Protein AF-A0A923TRA9-F1 (afdb_monomer)

Secondary structure (DSSP, 8-state):
-EE-TTT--EE-GGGEEE-TTSTTSEEEEEHHHHHSS-GGGS--TTHHHHHHHHHHHS--HHHHHHHHHHTTTS-TTT---HHHHTTT--PPPEEEE-TTT--EEEEE-HHHHHHHHTTTT-HHHHHHHHHHHT-

pLDDT: mean 88.45, std 11.68, range [45.19, 97.75]

Nearest PDB structures (foldseek):
  3fc3-assembly1_B  TM=4.617E-01  e=8.772E-05  Helicobacter pylori J99
  2qnf-assembly1_B  TM=7.368E-01  e=7.127E-03  Tequatrovirus T4
  2qnc-assembly1_B  TM=7.155E-01  e=7.127E-03  Tequatrovirus T4

Mean predicted aligned error: 11.17 Å

Solvent-accessible surface area (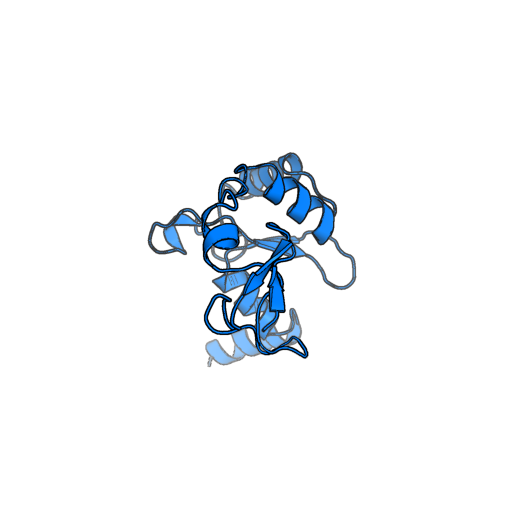backbone atoms only — not comparable to full-atom values): 8007 Å² total; per-residue (Å²): 113,47,64,17,78,77,83,68,48,74,38,54,66,84,49,28,48,79,33,81,95,37,100,80,39,38,52,61,42,31,50,69,62,52,69,68,46,71,73,74,79,60,65,64,87,55,62,60,57,36,50,52,37,32,74,75,66,71,38,51,57,64,58,54,47,53,53,35,54,78,43,72,57,24,17,76,82,79,68,41,35,41,38,76,74,46,84,69,39,94,53,81,65,42,83,39,56,40,92,88,76,66,49,75,78,48,40,22,40,70,67,58,52,48,52,43,53,75,42,71,71,34,68,68,56,50,50,50,52,53,54,60,77,72,110

Radius of gyration: 22.49 Å; Cα contacts (8 Å, |Δi|>4): 142; chains: 1; bounding box: 45×42×61 Å

Sequence (135 aa):
MKVCSKCNIEKELTEYHKRSNRPCGVRSQCKSCYKEYPVKLKRRDGYMRQYDLNKSYGISLSNYNEILEKQNGKCAICNKTPKEKNMGRKKNLCVDHCHTTGNIRGLLCDTCNRGIGLLDDNKELLNNALLYLSR

Structure (mmCIF, N/CA/C/O backbone):
data_AF-A0A923TRA9-F1
#
_entry.id   AF-A0A923TRA9-F1
#
loop_
_atom_site.group_PDB
_atom_site.id
_atom_site.type_symbol
_atom_site.label_atom_id
_atom_site.label_alt_id
_atom_site.label_comp_id
_atom_site.label_asym_id
_atom_site.label_entity_id
_atom_site.label_seq_id
_atom_site.pdbx_PDB_ins_code
_atom_site.Cartn_x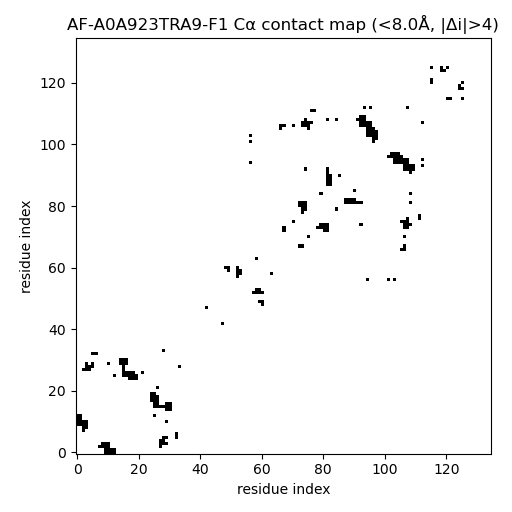
_atom_site.Cartn_y
_atom_site.Cartn_z
_atom_site.occupancy
_atom_site.B_iso_or_equiv
_atom_site.auth_seq_id
_atom_site.auth_comp_id
_atom_site.auth_asym_id
_atom_site.auth_atom_id
_atom_site.pdbx_PDB_model_num
ATOM 1 N N . MET A 1 1 ? 25.245 -27.246 -25.982 1.00 87.31 1 MET A N 1
ATOM 2 C CA . MET A 1 1 ? 25.246 -26.054 -26.856 1.00 87.31 1 MET A CA 1
ATOM 3 C C . MET A 1 1 ? 23.852 -25.458 -27.033 1.00 87.31 1 MET A C 1
ATOM 5 O O . MET A 1 1 ? 22.864 -26.174 -26.909 1.00 87.31 1 MET A O 1
ATOM 9 N N . LYS A 1 2 ? 23.761 -24.137 -27.234 1.00 91.19 2 LYS A N 1
ATOM 10 C CA . LYS A 1 2 ? 22.523 -23.379 -27.482 1.00 91.19 2 LYS A CA 1
ATOM 11 C C . LYS A 1 2 ? 22.823 -22.100 -28.263 1.00 91.19 2 LYS A C 1
ATOM 13 O O . LYS A 1 2 ? 23.776 -21.395 -27.931 1.00 91.19 2 LYS A O 1
ATOM 18 N N . VAL A 1 3 ? 21.960 -21.745 -29.215 1.00 95.12 3 VAL A N 1
ATOM 19 C CA . VAL A 1 3 ? 22.023 -20.465 -29.939 1.00 95.12 3 VAL A CA 1
ATOM 20 C C . VAL A 1 3 ? 21.429 -19.332 -29.100 1.00 95.12 3 VAL A C 1
ATOM 22 O O . VAL A 1 3 ? 20.309 -19.420 -28.587 1.00 95.12 3 VAL A O 1
ATOM 25 N N . CYS A 1 4 ? 22.192 -18.251 -28.949 1.00 93.75 4 CYS A N 1
ATOM 26 C CA . CYS A 1 4 ? 21.758 -17.060 -28.228 1.00 93.75 4 CYS A CA 1
ATOM 27 C C . CYS A 1 4 ? 20.737 -16.286 -29.063 1.00 93.75 4 CYS A C 1
ATOM 29 O O . CYS A 1 4 ? 21.062 -15.822 -30.147 1.00 93.75 4 CYS A O 1
ATOM 31 N N . SER A 1 5 ? 19.552 -16.010 -28.517 1.00 92.94 5 SER A N 1
ATOM 32 C CA . SER A 1 5 ? 18.480 -15.303 -29.237 1.00 92.94 5 SER A CA 1
ATOM 33 C C . SER A 1 5 ? 18.737 -13.807 -29.505 1.00 92.94 5 SER A C 1
ATOM 35 O O . SER A 1 5 ? 17.810 -13.107 -29.896 1.00 92.94 5 SER A O 1
ATOM 37 N N . LYS A 1 6 ? 19.923 -13.273 -29.172 1.00 89.94 6 LYS A N 1
ATOM 38 C CA . LYS A 1 6 ? 20.294 -11.857 -29.389 1.00 89.94 6 LYS A CA 1
ATOM 39 C C . LYS A 1 6 ? 21.445 -11.729 -30.381 1.00 89.94 6 LYS A C 1
ATOM 41 O O . LYS A 1 6 ? 21.321 -11.001 -31.352 1.00 89.94 6 LYS A O 1
ATOM 46 N N . CYS A 1 7 ? 22.564 -12.407 -30.122 1.00 93.00 7 CYS A N 1
ATOM 47 C CA . CYS A 1 7 ? 23.721 -12.375 -31.021 1.00 93.00 7 CYS A CA 1
ATOM 48 C C . CYS A 1 7 ? 23.715 -13.494 -32.066 1.00 93.00 7 CYS A C 1
ATOM 50 O O . CYS A 1 7 ? 24.595 -13.503 -32.912 1.00 93.00 7 CYS A O 1
ATOM 52 N N . ASN A 1 8 ? 22.771 -14.439 -31.994 1.00 93.00 8 ASN A N 1
ATOM 53 C CA . ASN A 1 8 ? 22.645 -15.584 -32.902 1.00 93.00 8 ASN A CA 1
ATOM 54 C C . ASN A 1 8 ? 23.893 -16.483 -32.982 1.00 93.00 8 ASN A C 1
ATOM 56 O O . ASN A 1 8 ? 24.053 -17.242 -33.928 1.00 93.00 8 ASN A O 1
ATOM 60 N N . ILE A 1 9 ? 24.754 -16.439 -31.960 1.00 94.44 9 ILE A N 1
ATOM 61 C CA . ILE A 1 9 ? 25.946 -17.290 -31.844 1.00 94.44 9 ILE A CA 1
ATOM 62 C C . ILE A 1 9 ? 25.609 -18.522 -31.001 1.00 94.44 9 ILE A C 1
ATOM 64 O O . ILE A 1 9 ? 24.969 -18.402 -29.946 1.00 94.44 9 ILE A O 1
ATOM 68 N N . GLU A 1 10 ? 26.065 -19.692 -31.444 1.00 95.50 10 GLU A N 1
ATOM 69 C CA . GLU A 1 10 ? 26.010 -20.932 -30.675 1.00 95.50 10 GLU A CA 1
ATOM 70 C C . GLU A 1 10 ? 27.056 -20.927 -29.554 1.00 95.50 10 GLU A C 1
ATOM 72 O O . GLU A 1 10 ? 28.230 -20.637 -29.769 1.00 95.50 10 GLU A O 1
ATOM 77 N N . LYS A 1 11 ? 26.611 -21.190 -28.324 1.00 93.50 11 LYS A N 1
ATOM 78 C CA . LYS A 1 11 ? 27.446 -21.137 -27.121 1.00 93.50 11 LYS A CA 1
ATOM 79 C C . LYS A 1 11 ? 27.116 -22.271 -26.164 1.00 93.50 11 LYS A C 1
ATOM 81 O O . LYS A 1 11 ? 26.007 -22.814 -26.176 1.00 93.50 11 LYS A O 1
ATOM 86 N N . GLU A 1 12 ? 28.055 -22.564 -25.275 1.00 94.62 12 GLU A N 1
ATOM 87 C CA . GLU A 1 12 ? 27.850 -23.530 -24.201 1.00 94.62 12 GLU A CA 1
ATOM 88 C C . GLU A 1 12 ? 26.774 -23.079 -23.214 1.00 94.62 12 GLU A C 1
ATOM 90 O O . GLU A 1 12 ? 26.575 -21.886 -22.989 1.00 94.62 12 GLU A O 1
ATOM 95 N N . LEU A 1 13 ? 26.073 -24.027 -22.584 1.00 91.81 13 LEU A N 1
ATOM 96 C CA . LEU A 1 13 ? 25.006 -23.696 -21.623 1.00 91.81 13 LEU A CA 1
ATOM 97 C C . LEU A 1 13 ? 25.539 -22.930 -20.397 1.00 91.81 13 LEU A C 1
ATOM 99 O O . LEU A 1 13 ? 24.803 -22.158 -19.779 1.00 91.81 13 LEU A O 1
ATOM 103 N N . THR A 1 14 ? 26.825 -23.089 -20.080 1.00 94.12 14 THR A N 1
ATOM 104 C CA . THR A 1 14 ? 27.546 -22.343 -19.038 1.00 94.12 14 THR A CA 1
ATOM 105 C C . THR A 1 14 ? 27.636 -20.845 -19.336 1.00 94.12 14 THR A C 1
ATOM 107 O O . THR A 1 14 ? 27.709 -20.043 -18.401 1.00 94.12 14 THR A O 1
ATOM 110 N N . GLU A 1 15 ? 27.524 -20.440 -20.603 1.00 94.56 15 GLU A N 1
ATOM 111 C CA . GLU A 1 15 ? 27.518 -19.044 -21.052 1.00 94.56 15 GLU A CA 1
ATOM 112 C C . GLU A 1 15 ? 26.150 -18.362 -20.884 1.00 94.56 15 GLU A C 1
ATOM 114 O O . GLU A 1 15 ? 25.956 -17.221 -21.304 1.00 94.56 15 GLU A O 1
ATOM 119 N N . TYR A 1 16 ? 25.188 -19.023 -20.235 1.00 95.06 16 TYR A N 1
ATOM 120 C CA . TYR A 1 16 ? 23.845 -18.508 -19.976 1.00 95.06 16 TYR A CA 1
ATOM 121 C C . TYR A 1 16 ? 23.563 -18.423 -18.470 1.00 95.06 16 TYR A C 1
ATOM 123 O O . TYR A 1 16 ? 24.118 -19.155 -17.652 1.00 95.06 16 TYR A O 1
ATOM 131 N N . HIS A 1 17 ? 22.670 -17.516 -18.071 1.00 93.56 17 HIS A N 1
ATOM 132 C CA . HIS A 1 17 ? 22.157 -17.500 -16.699 1.00 93.56 17 HIS A CA 1
ATOM 133 C C . HIS A 1 17 ? 21.139 -18.632 -16.496 1.00 93.56 17 HIS A C 1
ATOM 135 O O . HIS A 1 17 ? 20.245 -18.815 -17.332 1.00 93.56 17 HIS A O 1
ATOM 141 N N . LYS A 1 18 ? 21.239 -19.342 -15.363 1.00 93.81 18 LYS A N 1
ATOM 142 C CA . LYS A 1 18 ? 20.297 -20.401 -14.970 1.00 93.81 18 LYS A CA 1
ATOM 143 C C . LYS A 1 18 ? 18.874 -19.851 -14.840 1.00 93.81 18 LYS A C 1
ATOM 145 O O . LYS A 1 18 ? 18.659 -18.746 -14.338 1.00 93.81 18 LYS A O 1
ATOM 150 N N . ARG A 1 19 ? 17.899 -20.628 -15.309 1.00 90.19 19 ARG A N 1
ATOM 151 C CA . ARG A 1 19 ? 16.468 -20.338 -15.209 1.00 90.19 19 ARG A CA 1
ATOM 152 C C . ARG A 1 19 ? 15.685 -21.654 -15.228 1.00 90.19 19 ARG A C 1
ATOM 154 O O . ARG A 1 19 ? 15.383 -22.179 -16.295 1.00 90.19 19 ARG A O 1
ATOM 161 N N . SER A 1 20 ? 15.361 -22.160 -14.041 1.00 88.75 20 SER A N 1
ATOM 162 C CA . SER A 1 20 ? 14.767 -23.488 -13.826 1.00 88.75 20 SER A CA 1
ATOM 163 C C . SER A 1 20 ? 13.375 -23.671 -14.435 1.00 88.75 20 SER A C 1
ATOM 165 O O . SER A 1 20 ? 12.999 -24.787 -14.758 1.00 88.75 20 SER A O 1
ATOM 167 N N . ASN A 1 21 ? 12.623 -22.592 -14.662 1.00 88.62 21 ASN A N 1
ATOM 168 C CA . ASN A 1 21 ? 11.276 -22.656 -15.240 1.00 88.62 21 ASN A CA 1
ATOM 169 C C . ASN A 1 21 ? 11.233 -22.754 -16.781 1.00 88.62 21 ASN A C 1
ATOM 171 O O . ASN A 1 21 ? 10.219 -22.424 -17.395 1.00 88.62 21 ASN A O 1
ATOM 175 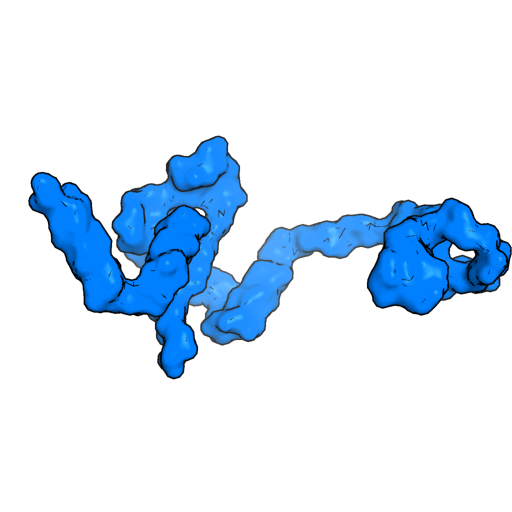N N . ARG A 1 22 ? 12.338 -23.136 -17.433 1.00 83.25 22 ARG A N 1
ATOM 176 C CA . ARG A 1 22 ? 12.432 -23.322 -18.890 1.00 83.25 22 ARG A CA 1
ATOM 177 C C . ARG A 1 22 ? 12.939 -24.736 -19.191 1.00 83.25 22 ARG A C 1
ATOM 179 O O . ARG A 1 22 ? 13.843 -25.174 -18.487 1.00 83.25 22 ARG A O 1
ATOM 186 N N . PRO A 1 23 ? 12.482 -25.391 -20.278 1.00 85.69 23 PRO A N 1
ATOM 187 C CA . PRO A 1 23 ? 12.905 -26.756 -20.621 1.00 85.69 23 PRO A CA 1
ATOM 188 C C . PRO A 1 23 ? 14.427 -26.950 -20.720 1.00 85.69 23 PRO A C 1
ATOM 190 O O . PRO A 1 23 ? 14.950 -27.992 -20.361 1.00 85.69 23 PRO A O 1
ATOM 193 N N . CYS A 1 24 ? 15.159 -25.921 -21.156 1.00 84.25 24 CYS A N 1
ATOM 194 C CA . CYS A 1 24 ? 16.620 -25.950 -21.284 1.00 84.25 24 CYS A CA 1
ATOM 195 C C . CYS A 1 24 ? 17.381 -25.500 -20.021 1.00 84.25 24 CYS A C 1
ATOM 197 O O . CYS A 1 24 ? 18.597 -25.345 -20.072 1.00 84.25 24 CYS A O 1
ATOM 199 N N . GLY A 1 25 ? 16.691 -25.189 -18.917 1.00 91.62 25 GLY A N 1
ATOM 200 C CA . GLY A 1 25 ? 17.300 -24.792 -17.639 1.00 91.62 25 GLY A CA 1
ATOM 201 C C . GLY A 1 25 ? 18.058 -23.455 -17.637 1.00 91.62 25 GLY A C 1
ATOM 202 O O . 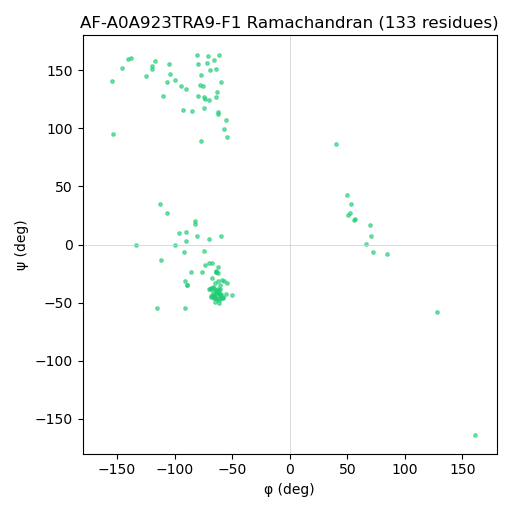GLY A 1 25 ? 18.582 -23.040 -16.600 1.00 91.62 25 GLY A O 1
ATOM 203 N N . VAL A 1 26 ? 18.115 -22.749 -18.771 1.00 93.88 26 VAL A N 1
ATOM 204 C CA . VAL A 1 26 ? 18.870 -21.502 -18.952 1.00 93.88 26 VAL A CA 1
ATOM 205 C C . VAL A 1 26 ? 18.080 -20.456 -19.746 1.00 93.88 26 VAL A C 1
ATOM 207 O O . VAL A 1 26 ? 17.125 -20.762 -20.465 1.00 93.88 26 VAL A O 1
ATOM 210 N N . ARG A 1 27 ? 18.469 -19.179 -19.638 1.00 91.62 27 ARG A N 1
ATOM 211 C CA . ARG A 1 27 ? 17.872 -18.076 -20.420 1.00 91.62 27 ARG A CA 1
ATOM 212 C C . ARG A 1 27 ? 18.061 -18.258 -21.936 1.00 91.62 27 ARG A C 1
ATOM 214 O O . ARG A 1 27 ? 18.872 -19.057 -22.387 1.00 91.62 27 ARG A O 1
ATOM 221 N N . SER A 1 28 ? 17.285 -17.528 -22.742 1.00 92.81 28 SER A N 1
ATOM 222 C CA . SER A 1 28 ? 17.427 -17.510 -24.212 1.00 92.81 28 SER A CA 1
ATOM 223 C C . SER A 1 28 ? 18.624 -16.685 -24.696 1.00 92.81 28 SER A C 1
ATOM 225 O O . SER A 1 28 ? 19.141 -16.938 -25.777 1.00 92.81 28 SER A O 1
ATOM 227 N N . GLN A 1 29 ? 19.082 -15.728 -23.888 1.00 93.50 29 GLN A N 1
ATOM 228 C CA . GLN A 1 29 ? 20.208 -14.843 -24.185 1.00 93.50 29 GLN A CA 1
ATOM 229 C C . GLN A 1 29 ? 21.432 -15.236 -23.350 1.00 93.50 29 GLN A C 1
ATOM 231 O O . GLN A 1 29 ? 21.287 -15.546 -22.162 1.00 93.50 29 GLN A O 1
ATOM 236 N N . CYS A 1 30 ? 22.623 -15.189 -23.952 1.00 94.19 30 CYS A N 1
ATOM 237 C CA . CYS A 1 30 ? 23.887 -15.438 -23.255 1.00 94.19 30 CYS A CA 1
ATOM 238 C C . CYS A 1 30 ? 24.246 -14.297 -22.282 1.00 94.19 30 CYS A C 1
ATOM 240 O O . CYS A 1 30 ? 23.719 -13.186 -22.381 1.00 94.19 30 CYS A O 1
ATOM 242 N N . LYS A 1 31 ? 25.158 -14.564 -21.341 1.00 93.56 31 LYS A N 1
ATOM 243 C CA . LYS A 1 31 ? 25.610 -13.633 -20.294 1.00 93.56 31 LYS A CA 1
ATOM 244 C C . LYS A 1 31 ? 26.127 -12.308 -20.863 1.00 93.56 31 LYS A C 1
ATOM 246 O O . LYS A 1 31 ? 25.776 -11.254 -20.338 1.00 93.56 31 LYS A O 1
ATOM 251 N N . SER A 1 32 ? 26.905 -12.342 -21.951 1.00 91.94 32 SER A N 1
ATOM 252 C CA . SER A 1 32 ? 27.443 -11.127 -22.586 1.00 91.94 32 SER A CA 1
ATOM 253 C C . SER A 1 32 ? 26.324 -10.247 -23.155 1.00 91.94 32 SER A C 1
ATOM 255 O O . SER A 1 32 ? 26.206 -9.074 -22.809 1.00 91.94 32 SER A O 1
ATOM 257 N N . CYS A 1 33 ? 25.414 -10.850 -23.921 1.00 89.00 33 CYS A N 1
ATOM 258 C CA . CYS A 1 33 ? 24.238 -10.186 -24.476 1.00 89.00 33 CYS A CA 1
ATOM 259 C C . CYS A 1 33 ? 23.294 -9.626 -23.406 1.00 89.00 33 CYS A C 1
ATOM 261 O O . CYS A 1 33 ? 22.680 -8.578 -23.624 1.00 89.00 33 CYS A O 1
ATOM 263 N N . TYR A 1 34 ? 23.178 -10.331 -22.277 1.00 85.94 34 TYR A N 1
ATOM 264 C CA . TYR A 1 34 ? 22.393 -9.918 -21.119 1.00 85.94 34 TYR A CA 1
ATOM 265 C C . TYR A 1 34 ? 23.029 -8.724 -20.391 1.00 85.94 34 TYR A C 1
ATOM 267 O O . TYR A 1 34 ? 22.309 -7.819 -19.984 1.00 85.94 34 TYR A O 1
ATOM 275 N N . LYS A 1 35 ? 24.365 -8.678 -20.275 1.00 83.44 35 LYS A N 1
ATOM 276 C CA . LYS A 1 35 ? 25.109 -7.550 -19.681 1.00 83.44 35 LYS A CA 1
ATOM 277 C C . LYS A 1 35 ? 24.989 -6.271 -20.515 1.00 83.44 35 LYS A C 1
ATOM 279 O O . LYS A 1 35 ? 24.873 -5.186 -19.959 1.00 83.44 35 LYS A O 1
ATOM 284 N N . GLU A 1 36 ? 24.991 -6.410 -21.838 1.00 73.44 36 GLU A N 1
ATOM 285 C CA . GLU A 1 36 ? 24.764 -5.307 -22.780 1.00 73.44 36 GLU A CA 1
ATOM 286 C C . GLU A 1 36 ? 23.310 -4.849 -22.851 1.00 73.44 36 GLU A C 1
ATOM 288 O O . GLU A 1 36 ? 23.039 -3.786 -23.406 1.00 73.44 36 GLU A O 1
ATOM 293 N N . TYR A 1 37 ? 22.356 -5.661 -22.380 1.00 63.91 37 TYR A N 1
ATOM 294 C CA . TYR A 1 37 ? 20.965 -5.241 -22.360 1.00 63.91 37 TYR A CA 1
ATOM 295 C C . TYR A 1 37 ? 20.882 -4.024 -21.441 1.00 63.91 37 TYR A C 1
ATOM 297 O O . TYR A 1 37 ? 21.164 -4.151 -20.244 1.00 63.91 37 TYR A O 1
ATOM 305 N N . PRO A 1 38 ? 20.554 -2.832 -21.969 1.00 55.91 38 PRO A N 1
ATOM 306 C CA . PRO A 1 38 ? 20.561 -1.646 -21.155 1.00 55.91 38 PRO A CA 1
ATOM 307 C C . PRO A 1 38 ? 19.527 -1.853 -20.056 1.00 55.91 38 PRO A C 1
ATOM 309 O O . PRO A 1 38 ? 18.319 -1.801 -20.273 1.00 55.91 38 PRO A O 1
ATOM 312 N N . VAL A 1 39 ? 20.018 -1.973 -18.826 1.00 55.91 39 VAL A N 1
ATOM 313 C CA . VAL A 1 39 ? 19.238 -1.887 -17.584 1.00 55.91 39 VAL A CA 1
ATOM 314 C C . VAL A 1 39 ? 18.538 -0.511 -17.468 1.00 55.91 39 VAL A C 1
ATOM 316 O O . VAL A 1 39 ? 17.956 -0.192 -16.441 1.00 55.91 39 VAL A O 1
ATOM 319 N N . LYS A 1 40 ? 18.597 0.330 -18.514 1.00 47.81 40 LYS A N 1
ATOM 320 C CA . LYS A 1 40 ? 18.052 1.685 -18.634 1.00 47.81 40 LYS A CA 1
ATOM 321 C C . LYS A 1 40 ? 16.530 1.743 -18.813 1.00 47.81 40 LYS A C 1
ATOM 323 O O . LYS A 1 40 ? 15.980 2.828 -18.716 1.00 47.81 40 LYS A O 1
ATOM 328 N N . LEU A 1 41 ? 15.832 0.611 -18.957 1.00 48.50 41 LEU A N 1
ATOM 329 C CA . LEU A 1 41 ? 14.404 0.540 -18.597 1.00 48.50 41 LEU A CA 1
ATOM 330 C C . LEU A 1 41 ? 14.203 0.319 -17.087 1.00 48.50 41 LEU A C 1
ATOM 332 O O . LEU A 1 41 ? 13.135 -0.099 -16.641 1.00 48.50 41 LEU A O 1
ATOM 336 N N . LYS A 1 42 ? 15.209 0.629 -16.259 1.00 45.19 42 LYS A N 1
ATOM 337 C CA . LYS A 1 42 ? 14.973 1.085 -14.891 1.00 45.19 42 LYS A CA 1
ATOM 338 C C . LYS A 1 42 ? 14.037 2.288 -14.975 1.00 45.19 42 LYS A C 1
ATOM 340 O O . LYS A 1 42 ? 14.477 3.406 -15.186 1.00 45.19 42 LYS A O 1
ATOM 345 N N . ARG A 1 43 ? 12.742 1.982 -14.863 1.00 50.75 43 ARG A N 1
ATOM 346 C CA . ARG A 1 43 ? 11.715 2.782 -14.203 1.00 50.75 43 ARG A CA 1
ATOM 347 C C . ARG A 1 43 ? 11.895 4.274 -14.484 1.00 50.75 43 ARG A C 1
ATOM 349 O O . ARG A 1 43 ? 12.514 4.972 -13.695 1.00 50.75 43 ARG A O 1
ATOM 356 N N . ARG A 1 44 ? 11.339 4.768 -15.599 1.00 49.69 44 ARG A N 1
ATOM 357 C CA . ARG A 1 44 ? 11.007 6.198 -15.686 1.00 49.69 44 ARG A CA 1
ATOM 358 C C . ARG A 1 44 ? 10.063 6.478 -14.516 1.00 49.69 44 ARG A C 1
ATOM 360 O O . ARG A 1 44 ? 8.898 6.078 -14.563 1.00 49.69 44 ARG A O 1
ATOM 367 N N . ASP A 1 45 ? 10.619 7.031 -13.443 1.00 57.38 45 ASP A N 1
ATOM 368 C CA . ASP A 1 45 ? 9.931 7.317 -12.191 1.00 57.38 45 ASP A CA 1
ATOM 369 C C . ASP A 1 45 ? 8.716 8.199 -12.503 1.00 57.38 45 ASP A C 1
ATOM 371 O O . ASP A 1 45 ? 8.849 9.340 -12.927 1.00 57.38 45 ASP A O 1
ATOM 375 N N . GLY A 1 46 ? 7.518 7.614 -12.414 1.00 59.03 46 GLY A N 1
ATOM 376 C CA . GLY A 1 46 ? 6.248 8.266 -12.751 1.00 59.03 46 GLY A CA 1
ATOM 377 C C . GLY A 1 46 ? 5.386 7.469 -13.732 1.00 59.03 46 GLY A C 1
ATOM 378 O O . GLY A 1 46 ? 4.275 7.081 -13.374 1.00 59.03 46 GLY A O 1
ATOM 379 N N . TYR A 1 47 ? 5.900 7.146 -14.926 1.00 65.12 47 TYR A N 1
ATOM 380 C CA . TYR A 1 47 ? 5.101 6.519 -15.997 1.00 65.12 47 TYR A CA 1
ATOM 381 C C . TYR A 1 47 ? 4.602 5.117 -15.623 1.00 65.12 47 TYR A C 1
ATOM 383 O O . TYR A 1 47 ? 3.423 4.810 -15.778 1.00 65.12 47 TYR A O 1
ATOM 391 N N . MET A 1 48 ? 5.474 4.285 -15.040 1.00 74.25 48 MET A N 1
ATOM 392 C CA . MET A 1 48 ? 5.068 2.946 -14.587 1.00 74.25 48 MET A CA 1
ATOM 393 C C . MET A 1 48 ? 4.070 3.010 -13.434 1.00 74.25 48 MET A C 1
ATOM 395 O O . MET A 1 48 ? 3.136 2.225 -13.397 1.00 74.25 48 MET A O 1
ATOM 399 N N . ARG A 1 49 ? 4.215 3.982 -12.526 1.00 81.62 49 ARG A N 1
ATOM 400 C CA . ARG A 1 49 ? 3.277 4.139 -11.411 1.00 81.62 49 ARG A CA 1
ATOM 401 C C . ARG A 1 49 ? 1.888 4.527 -11.909 1.00 81.62 49 ARG A C 1
ATOM 403 O O . ARG A 1 49 ? 0.908 3.970 -11.437 1.00 81.62 49 ARG A O 1
ATOM 410 N N . GLN A 1 50 ? 1.812 5.468 -12.846 1.00 86.44 50 GLN A N 1
ATOM 411 C CA . GLN A 1 50 ? 0.561 5.855 -13.494 1.00 86.44 50 GLN A CA 1
ATOM 412 C C . GLN A 1 50 ? -0.102 4.654 -14.183 1.00 86.44 50 GLN A C 1
ATOM 414 O O . GLN A 1 50 ? -1.300 4.438 -14.016 1.00 86.44 50 GLN A O 1
ATOM 419 N N . TYR A 1 51 ? 0.674 3.859 -14.921 1.00 85.00 51 TYR A N 1
ATOM 420 C CA . TYR A 1 51 ? 0.181 2.635 -15.549 1.00 85.00 51 TYR A CA 1
ATOM 421 C C . TYR A 1 51 ? -0.330 1.618 -14.515 1.00 85.00 51 TYR A C 1
ATOM 423 O O . TYR A 1 51 ? -1.444 1.123 -14.650 1.00 85.00 51 TYR A O 1
ATOM 431 N N . ASP A 1 52 ? 0.436 1.350 -13.454 1.00 86.88 52 ASP A N 1
ATOM 432 C CA . ASP A 1 52 ? 0.069 0.390 -12.407 1.00 86.88 52 ASP A CA 1
ATOM 433 C C . ASP A 1 52 ? -1.201 0.816 -1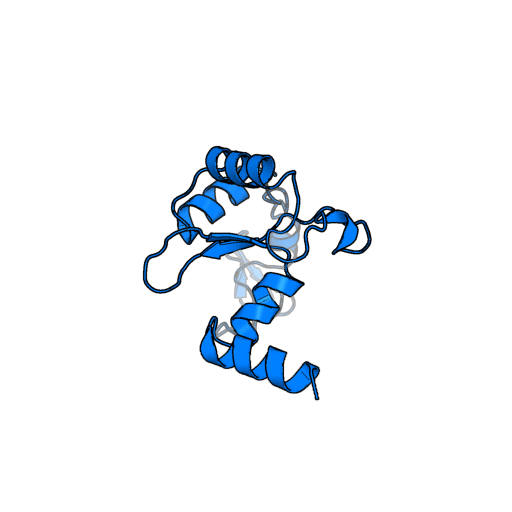1.655 1.00 86.88 52 ASP A C 1
ATOM 435 O O . ASP A 1 52 ? -2.061 -0.021 -11.370 1.00 86.88 52 ASP A O 1
ATOM 439 N N . LEU A 1 53 ? -1.334 2.114 -11.355 1.00 90.31 53 LEU A N 1
ATOM 440 C CA . LEU A 1 53 ? -2.514 2.687 -10.704 1.00 90.31 53 LEU A CA 1
ATOM 441 C C . LEU A 1 53 ? -3.760 2.542 -11.578 1.00 90.31 53 LEU A C 1
ATOM 443 O O . LEU A 1 53 ? -4.795 2.084 -11.098 1.00 90.31 53 LEU A O 1
ATOM 447 N N . ASN A 1 54 ? -3.643 2.879 -12.862 1.00 90.25 54 ASN A N 1
ATOM 448 C CA . ASN A 1 54 ? -4.754 2.769 -13.795 1.00 90.25 54 ASN A CA 1
ATOM 449 C C . ASN A 1 54 ? -5.148 1.304 -14.021 1.00 90.25 54 ASN A C 1
ATOM 451 O O . ASN A 1 54 ? -6.322 0.965 -13.933 1.00 90.25 54 ASN A O 1
ATOM 455 N N . LYS A 1 55 ? -4.170 0.419 -14.221 1.00 89.00 55 LYS A N 1
ATOM 456 C CA . LYS A 1 55 ? -4.415 -1.007 -14.448 1.00 89.00 55 LYS A CA 1
ATOM 457 C C . LYS A 1 55 ? -5.058 -1.701 -13.245 1.00 89.00 55 LYS A C 1
ATOM 459 O O . LYS A 1 55 ? -5.898 -2.571 -13.437 1.00 89.00 55 LYS A O 1
ATOM 464 N N . SER A 1 56 ? -4.624 -1.371 -12.029 1.00 87.50 56 SER A N 1
ATOM 465 C CA . SER A 1 56 ? -5.052 -2.097 -10.822 1.00 87.50 56 SER A CA 1
ATOM 466 C C . SER A 1 56 ? -6.299 -1.495 -10.179 1.00 87.50 56 SER A C 1
ATOM 468 O O . SER A 1 56 ? -7.075 -2.224 -9.576 1.00 87.50 56 SER A O 1
ATOM 470 N N . TYR A 1 57 ? -6.479 -0.175 -10.292 1.00 91.44 57 TYR A N 1
ATOM 471 C CA . TYR A 1 57 ? -7.499 0.566 -9.542 1.00 91.44 57 TYR A CA 1
ATOM 472 C C . TYR A 1 57 ? -8.309 1.540 -10.408 1.00 91.44 57 TYR A C 1
ATOM 474 O O . TYR A 1 57 ? -9.151 2.261 -9.885 1.00 91.44 57 TYR A O 1
ATOM 482 N N . GLY A 1 58 ? -8.030 1.635 -11.712 1.00 90.75 58 GLY A N 1
ATOM 483 C CA . GLY A 1 58 ? -8.744 2.536 -12.620 1.00 90.75 58 GLY A CA 1
ATOM 484 C C . GLY A 1 58 ? -8.465 4.029 -12.417 1.00 90.75 58 GLY A C 1
ATOM 485 O O . GLY A 1 58 ? -9.103 4.844 -13.074 1.00 90.75 58 GLY A O 1
ATOM 486 N N . ILE A 1 59 ? -7.516 4.418 -11.556 1.00 92.69 59 ILE A N 1
ATOM 487 C CA . ILE A 1 59 ? -7.276 5.832 -11.223 1.00 92.69 59 ILE A CA 1
ATOM 488 C C . ILE A 1 59 ? -6.030 6.430 -11.864 1.00 92.69 59 ILE A C 1
ATOM 490 O O . ILE A 1 59 ? -5.052 5.745 -12.177 1.00 92.69 59 ILE A O 1
ATOM 494 N N . SER A 1 60 ? -6.060 7.754 -12.024 1.00 92.50 60 SER A N 1
ATOM 495 C CA . SER A 1 60 ? -4.892 8.529 -12.423 1.00 92.50 60 SER A CA 1
ATOM 496 C C . SER A 1 60 ? -3.945 8.808 -11.250 1.00 92.50 60 SER A C 1
ATOM 498 O O . SER A 1 60 ? -4.313 8.715 -10.077 1.00 92.50 60 SER A O 1
ATOM 500 N N . LEU A 1 61 ? -2.709 9.199 -11.561 1.00 91.56 61 LEU A N 1
ATOM 501 C CA . LEU A 1 61 ? -1.761 9.714 -10.579 1.00 91.56 61 LEU A CA 1
ATOM 502 C C . LEU A 1 61 ? -2.284 11.005 -9.935 1.00 91.56 61 LEU A C 1
ATOM 504 O O . LEU A 1 61 ? -2.023 11.216 -8.754 1.00 91.56 61 LEU A O 1
ATOM 508 N N . SER A 1 62 ? -3.054 11.821 -10.670 1.00 93.00 62 SER A N 1
ATOM 509 C CA . SER A 1 62 ? -3.736 12.997 -10.108 1.00 93.00 62 SER A CA 1
ATOM 510 C C . SER A 1 62 ? -4.721 12.586 -9.023 1.00 93.00 62 SER A C 1
ATOM 512 O O . SER A 1 62 ? -4.603 13.051 -7.898 1.00 93.00 62 SER A O 1
ATOM 514 N N . ASN A 1 63 ? -5.600 11.615 -9.299 1.00 93.62 63 ASN A N 1
ATOM 515 C CA . ASN A 1 63 ? -6.562 11.148 -8.296 1.00 93.62 63 ASN A CA 1
ATOM 516 C C . ASN A 1 63 ? -5.867 10.534 -7.078 1.00 93.62 63 ASN A C 1
ATOM 518 O O . ASN A 1 63 ? -6.284 10.760 -5.947 1.00 93.62 63 ASN A O 1
ATOM 522 N N . TYR A 1 64 ? -4.775 9.789 -7.286 1.00 96.00 64 TYR A N 1
ATOM 523 C CA . TYR A 1 64 ? -3.959 9.305 -6.173 1.00 96.00 64 TYR A CA 1
ATOM 524 C C . TYR A 1 64 ? -3.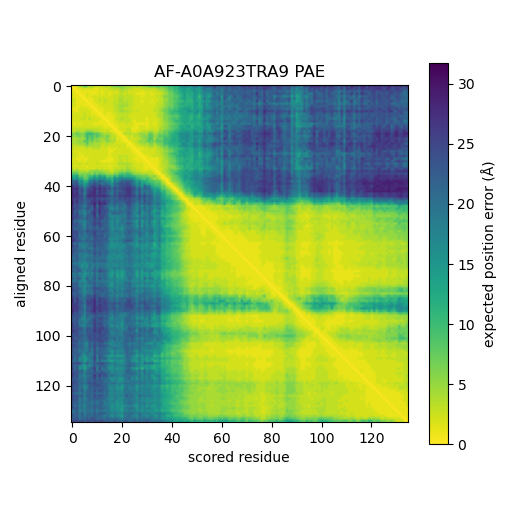431 10.470 -5.315 1.00 96.00 64 TYR A C 1
ATOM 526 O O . TYR A 1 64 ? -3.492 10.401 -4.087 1.00 96.00 64 TYR A O 1
ATOM 534 N N . ASN A 1 65 ? -2.917 11.531 -5.944 1.00 94.44 65 ASN A N 1
ATOM 535 C CA . ASN A 1 65 ? -2.397 12.702 -5.239 1.00 94.44 65 ASN A CA 1
ATOM 536 C C . ASN A 1 65 ? -3.510 13.488 -4.532 1.00 94.44 65 ASN A C 1
ATOM 538 O O . ASN A 1 65 ? -3.312 13.884 -3.392 1.00 94.44 65 ASN A O 1
ATOM 542 N N . GLU A 1 66 ? -4.692 13.624 -5.132 1.00 96.88 66 GLU A N 1
ATOM 543 C CA . GLU A 1 66 ? -5.862 14.255 -4.505 1.00 96.88 66 GLU A CA 1
ATOM 544 C C . GLU A 1 66 ? -6.281 13.520 -3.222 1.00 96.88 66 GLU A C 1
ATOM 546 O O . GLU A 1 66 ? -6.562 14.147 -2.201 1.00 96.88 66 GLU A O 1
ATOM 551 N N . ILE A 1 67 ? -6.294 12.180 -3.233 1.00 96.44 67 ILE A N 1
ATOM 552 C CA . ILE A 1 67 ? -6.575 11.386 -2.024 1.00 96.44 67 ILE A CA 1
ATOM 553 C C . ILE A 1 67 ? -5.452 11.574 -0.997 1.00 96.44 67 ILE A C 1
ATOM 555 O O . ILE A 1 67 ? -5.716 11.728 0.196 1.00 96.44 67 ILE A O 1
ATOM 559 N N . LEU A 1 68 ? -4.195 11.584 -1.449 1.00 96.31 68 LEU A N 1
ATOM 560 C CA . LEU A 1 68 ? -3.041 11.795 -0.580 1.00 96.31 68 LEU A CA 1
ATOM 561 C C . LEU A 1 68 ? -3.097 13.161 0.116 1.00 96.31 68 LEU A C 1
ATOM 563 O O . LEU A 1 68 ? -2.835 13.230 1.316 1.00 96.31 68 LEU A O 1
ATOM 567 N N . GLU A 1 69 ? -3.459 14.218 -0.607 1.00 96.56 69 GLU A N 1
ATOM 568 C CA . GLU A 1 69 ? -3.630 15.573 -0.080 1.00 96.56 69 GLU A CA 1
ATOM 569 C C . GLU A 1 69 ? -4.788 15.649 0.912 1.00 96.56 69 GLU A C 1
ATOM 571 O O . GLU A 1 69 ? -4.596 16.139 2.023 1.00 96.56 69 GLU A O 1
ATOM 576 N N . LYS A 1 70 ? -5.949 15.064 0.585 1.00 97.19 70 LYS A N 1
ATOM 577 C CA . LYS A 1 70 ? -7.088 14.960 1.518 1.00 97.19 70 LYS A CA 1
ATOM 578 C C . LYS A 1 70 ? -6.721 14.237 2.817 1.00 97.19 70 LYS A C 1
ATOM 580 O O . LYS A 1 70 ? -7.256 14.553 3.874 1.00 97.19 70 LYS A O 1
ATOM 585 N N . GLN A 1 71 ? -5.785 13.291 2.755 1.00 97.75 71 GLN A N 1
ATOM 586 C CA . GLN A 1 71 ? -5.249 12.585 3.921 1.00 97.75 71 GLN A CA 1
ATOM 587 C C . GLN A 1 71 ? -4.023 13.265 4.557 1.00 97.75 71 GLN A C 1
ATOM 589 O O . GLN A 1 71 ? -3.351 12.656 5.391 1.00 97.75 71 GLN A O 1
ATOM 594 N N . ASN A 1 72 ? -3.683 14.499 4.174 1.00 96.50 72 ASN A N 1
ATOM 595 C CA . ASN A 1 72 ? -2.511 15.232 4.669 1.00 96.50 72 ASN A CA 1
ATOM 596 C C . ASN A 1 72 ? -1.189 14.448 4.524 1.00 96.50 72 ASN A C 1
ATOM 598 O O . ASN A 1 72 ? -0.316 14.490 5.394 1.00 96.50 72 ASN A O 1
ATOM 602 N N . GLY A 1 73 ? -1.057 13.659 3.455 1.00 94.94 73 GLY A N 1
ATOM 603 C CA . GLY A 1 73 ? 0.115 12.822 3.202 1.00 94.94 73 GLY A CA 1
ATOM 604 C C . GLY A 1 73 ? 0.279 11.635 4.160 1.00 94.94 73 GLY A C 1
ATOM 605 O O . GLY A 1 73 ? 1.377 11.077 4.253 1.00 94.94 73 GLY A O 1
ATOM 606 N N . LYS A 1 74 ? -0.770 11.250 4.897 1.00 96.38 74 LYS A N 1
ATOM 607 C CA . LYS A 1 74 ? -0.724 10.242 5.967 1.00 96.38 74 LYS A CA 1
ATOM 608 C C . LYS A 1 74 ? -1.596 9.027 5.661 1.00 96.38 74 LYS A C 1
ATOM 610 O O . LYS A 1 74 ? -2.511 9.076 4.847 1.00 96.38 74 LYS A O 1
ATOM 615 N N . CYS A 1 75 ? -1.285 7.910 6.313 1.00 96.75 75 CYS A N 1
ATOM 616 C CA . CYS A 1 75 ? -2.110 6.703 6.307 1.00 96.75 75 CYS A CA 1
ATOM 617 C C . CYS A 1 75 ? -3.479 6.980 6.946 1.00 96.75 75 CYS A C 1
ATOM 619 O O . CYS A 1 75 ? -3.507 7.475 8.070 1.00 96.75 75 CYS A O 1
ATOM 621 N N . ALA A 1 76 ? -4.576 6.577 6.296 1.00 97.56 76 ALA A N 1
ATOM 622 C CA . ALA A 1 76 ? -5.936 6.811 6.800 1.00 97.56 76 ALA A CA 1
ATOM 623 C C . ALA A 1 76 ? -6.257 6.092 8.127 1.00 97.56 76 ALA A C 1
ATOM 625 O O . ALA A 1 76 ? -7.137 6.525 8.857 1.00 97.56 76 ALA A O 1
ATOM 626 N N . ILE A 1 77 ? -5.546 5.003 8.451 1.00 96.31 77 ILE A N 1
ATOM 627 C CA . ILE A 1 77 ? -5.772 4.240 9.692 1.00 96.31 77 ILE A CA 1
ATOM 628 C C . ILE A 1 77 ? -4.898 4.756 10.838 1.00 96.31 77 ILE A C 1
ATOM 630 O O . ILE A 1 77 ? -5.391 5.059 11.916 1.00 96.31 77 ILE A O 1
ATOM 634 N N . CYS A 1 78 ? -3.578 4.829 10.637 1.00 95.88 78 CYS A N 1
ATOM 635 C CA . CYS A 1 78 ? -2.648 5.134 11.732 1.00 95.88 78 CYS A CA 1
ATOM 636 C C . CYS A 1 78 ? -2.178 6.591 11.778 1.00 95.88 78 CYS A C 1
ATOM 638 O O . CYS A 1 78 ? -1.370 6.920 12.641 1.00 95.88 78 CYS A O 1
ATOM 640 N N . ASN A 1 79 ? -2.622 7.441 10.843 1.00 95.94 79 ASN A N 1
ATOM 641 C CA . ASN A 1 79 ? -2.286 8.868 10.758 1.00 95.94 79 ASN A CA 1
ATOM 642 C C . ASN A 1 79 ? -0.781 9.187 10.699 1.00 95.94 79 ASN A C 1
ATOM 644 O O . ASN A 1 79 ? -0.359 10.313 10.958 1.00 95.94 79 ASN A O 1
ATOM 648 N N . LYS A 1 80 ? 0.039 8.207 10.308 1.00 94.88 80 LYS A N 1
ATOM 649 C CA . LYS A 1 80 ? 1.484 8.362 10.112 1.00 94.88 80 LYS A CA 1
ATOM 650 C C . LYS A 1 80 ? 1.811 8.545 8.637 1.00 94.88 80 LYS A C 1
ATOM 652 O O . LYS A 1 80 ? 1.226 7.892 7.768 1.00 94.88 80 LYS A O 1
ATOM 657 N N . THR A 1 81 ? 2.774 9.409 8.359 1.00 93.06 81 THR A N 1
ATOM 658 C CA . THR A 1 81 ? 3.371 9.587 7.037 1.00 93.06 81 THR A CA 1
ATOM 659 C C . THR A 1 81 ? 4.126 8.321 6.617 1.00 93.06 81 THR A C 1
ATOM 661 O O . THR A 1 81 ? 4.563 7.522 7.458 1.00 93.06 81 THR A O 1
ATOM 664 N N . PRO A 1 82 ? 4.366 8.120 5.310 1.00 87.56 82 PRO A N 1
ATOM 665 C CA . PRO A 1 82 ? 5.169 6.993 4.860 1.00 87.56 82 PRO A CA 1
ATOM 666 C C . PRO A 1 82 ? 6.585 6.987 5.435 1.00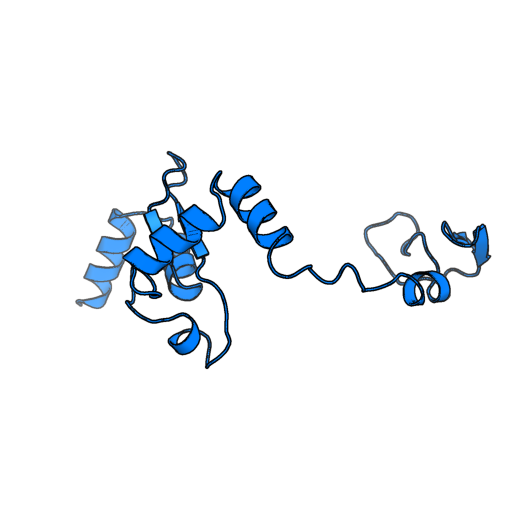 87.56 82 PRO A C 1
ATOM 668 O O . PRO A 1 82 ? 7.141 5.911 5.649 1.00 87.56 82 PRO A O 1
ATOM 671 N N . LYS A 1 83 ? 7.160 8.165 5.709 1.00 87.38 83 LYS A N 1
ATOM 672 C CA . LYS A 1 83 ? 8.501 8.300 6.286 1.00 87.38 83 LYS A CA 1
ATOM 673 C C . LYS A 1 83 ? 8.546 7.756 7.717 1.00 87.38 83 LYS A C 1
ATOM 675 O O . LYS A 1 83 ? 9.457 6.995 8.040 1.00 87.38 83 LYS A O 1
ATOM 680 N N . GLU A 1 84 ? 7.537 8.072 8.528 1.00 88.31 84 GLU A N 1
ATOM 681 C CA . GLU A 1 84 ? 7.396 7.572 9.906 1.00 88.31 84 GLU A CA 1
ATOM 682 C C . GLU A 1 84 ? 7.176 6.054 9.956 1.00 88.31 84 GLU A C 1
ATOM 684 O O . GLU A 1 84 ? 7.643 5.386 10.874 1.00 88.31 84 GLU A O 1
ATOM 689 N N . LYS A 1 85 ? 6.493 5.478 8.956 1.00 86.88 85 LYS A N 1
ATOM 690 C CA . LYS A 1 85 ? 6.230 4.030 8.895 1.00 86.88 85 LYS A CA 1
ATOM 691 C C . LYS A 1 85 ? 7.347 3.200 8.260 1.00 86.88 85 LYS A C 1
ATOM 693 O O . LYS A 1 85 ? 7.418 2.010 8.546 1.00 86.88 85 LYS A O 1
ATOM 698 N N . ASN A 1 86 ? 8.197 3.783 7.415 1.00 79.62 86 ASN A N 1
ATOM 699 C CA . ASN A 1 86 ? 9.217 3.051 6.649 1.00 79.62 86 ASN A CA 1
ATOM 700 C C . ASN A 1 86 ? 10.656 3.376 7.081 1.00 79.62 86 ASN A C 1
ATOM 702 O O . ASN A 1 86 ? 11.550 3.410 6.234 1.00 79.62 86 ASN A O 1
ATOM 706 N N . MET A 1 87 ? 10.894 3.628 8.375 1.00 75.44 87 MET A N 1
ATOM 707 C CA . MET A 1 87 ? 12.233 3.917 8.922 1.00 75.44 87 MET A CA 1
ATOM 708 C C . MET A 1 87 ? 12.972 5.009 8.125 1.00 75.44 87 MET A C 1
ATOM 710 O O . MET A 1 87 ? 14.135 4.858 7.757 1.00 75.44 87 MET A O 1
ATOM 714 N N . GLY A 1 88 ? 12.269 6.081 7.754 1.00 70.88 88 GLY A N 1
ATOM 715 C CA . GLY A 1 88 ? 12.850 7.182 6.984 1.00 70.88 88 GLY A CA 1
ATOM 716 C C . GLY A 1 88 ? 12.890 6.984 5.464 1.00 70.88 88 GLY A C 1
ATOM 717 O O . GLY A 1 88 ? 13.180 7.943 4.749 1.00 70.88 88 GLY A O 1
ATOM 718 N N . ARG A 1 89 ? 12.560 5.797 4.933 1.00 72.56 89 ARG A N 1
ATOM 719 C CA . ARG A 1 89 ? 12.529 5.553 3.480 1.00 72.56 89 ARG A CA 1
ATOM 720 C C . ARG A 1 89 ? 11.268 6.137 2.842 1.00 72.56 89 ARG A C 1
ATOM 722 O O . ARG A 1 89 ? 10.156 5.968 3.342 1.00 72.56 89 ARG A O 1
ATOM 729 N N . LYS A 1 90 ? 11.430 6.775 1.680 1.00 70.19 90 LYS A N 1
ATOM 730 C CA . LYS A 1 90 ? 10.321 7.306 0.876 1.00 70.19 90 LYS A CA 1
ATOM 731 C C . LYS A 1 90 ? 9.633 6.157 0.126 1.00 70.19 90 LYS A C 1
ATOM 733 O O . LYS A 1 90 ? 10.022 5.809 -0.983 1.00 70.19 90 LYS A O 1
ATOM 738 N N . LYS A 1 91 ? 8.636 5.532 0.757 1.00 81.94 91 LYS A N 1
ATOM 739 C CA . LYS A 1 91 ? 7.704 4.592 0.109 1.00 81.94 91 LYS A CA 1
ATOM 740 C C . LYS A 1 91 ? 6.374 5.307 -0.107 1.00 81.94 91 LYS A C 1
ATOM 742 O O . LYS A 1 91 ? 5.996 6.146 0.701 1.00 81.94 91 LYS A O 1
ATOM 747 N N . ASN A 1 92 ? 5.661 4.983 -1.173 1.00 89.19 92 ASN A N 1
ATOM 748 C CA . ASN A 1 92 ? 4.308 5.499 -1.355 1.00 89.19 92 ASN A CA 1
ATOM 749 C C . ASN A 1 92 ? 3.306 4.695 -0.515 1.00 89.19 92 ASN A C 1
ATOM 751 O O . ASN A 1 92 ? 3.565 3.532 -0.196 1.00 89.19 92 ASN A O 1
ATOM 755 N N . LEU A 1 93 ? 2.172 5.308 -0.174 1.00 94.19 93 LEU A N 1
ATOM 756 C CA . LEU A 1 93 ? 1.050 4.593 0.427 1.00 94.19 93 LEU A CA 1
ATOM 757 C C . LEU A 1 93 ? 0.413 3.645 -0.605 1.00 94.19 93 LEU A C 1
ATOM 759 O O . LEU A 1 93 ? 0.467 3.875 -1.819 1.00 94.19 93 LEU A O 1
ATOM 763 N N . CYS A 1 94 ? -0.145 2.555 -0.096 1.00 94.25 94 CYS A N 1
ATOM 764 C CA . CYS A 1 94 ? -0.940 1.575 -0.823 1.00 94.25 94 CYS A CA 1
ATOM 765 C C . CYS A 1 94 ? -2.348 2.131 -1.056 1.00 94.25 94 CYS A C 1
ATOM 767 O O . CYS A 1 94 ? -2.857 2.851 -0.201 1.00 94.25 94 CYS A O 1
ATOM 769 N N . VAL A 1 95 ? -2.964 1.797 -2.190 1.00 96.00 95 VAL A N 1
ATOM 770 C CA . VAL A 1 95 ? -4.373 2.116 -2.460 1.00 96.00 95 VAL A CA 1
ATOM 771 C C . VAL A 1 95 ? -5.228 1.012 -1.847 1.00 96.00 95 VAL A C 1
ATOM 773 O O . VAL A 1 95 ? -5.130 -0.137 -2.273 1.00 96.00 95 VAL A O 1
ATOM 776 N N . ASP A 1 96 ? -6.032 1.361 -0.850 1.00 95.56 96 ASP A N 1
ATOM 777 C CA . ASP A 1 96 ? -7.017 0.466 -0.248 1.00 95.56 96 ASP A CA 1
ATOM 778 C C . ASP A 1 96 ? -8.350 0.589 -0.986 1.00 95.56 96 ASP A C 1
ATOM 780 O O . ASP A 1 96 ? -8.814 1.695 -1.284 1.00 95.56 96 ASP A O 1
ATOM 784 N N . HIS A 1 97 ? -8.963 -0.548 -1.298 1.00 93.19 97 HIS A N 1
ATOM 785 C CA . HIS A 1 97 ? -10.199 -0.606 -2.065 1.00 93.19 97 HIS A CA 1
ATOM 786 C C . HIS A 1 97 ? -11.074 -1.763 -1.596 1.00 93.19 97 HIS A C 1
ATOM 788 O O . HIS A 1 97 ? -10.612 -2.776 -1.085 1.00 93.19 97 HIS A O 1
ATOM 794 N N . CYS A 1 98 ? -12.379 -1.605 -1.766 1.00 88.75 98 CYS A N 1
ATOM 795 C CA . CYS A 1 98 ? -13.332 -2.650 -1.449 1.00 88.75 98 CYS A CA 1
ATOM 796 C C . CYS A 1 98 ? -13.284 -3.749 -2.520 1.00 88.75 98 CYS A C 1
ATOM 798 O O . CYS A 1 98 ? -13.646 -3.491 -3.666 1.00 88.75 98 CYS A O 1
ATOM 800 N N . HIS A 1 99 ? -12.914 -4.977 -2.149 1.00 83.69 99 HIS A N 1
ATOM 801 C CA . HIS A 1 99 ? -12.792 -6.099 -3.091 1.00 83.69 99 HIS A CA 1
ATOM 802 C C . HIS A 1 99 ? -14.109 -6.493 -3.791 1.00 83.69 99 HIS A C 1
ATOM 804 O O . HIS A 1 99 ? -14.070 -7.116 -4.847 1.00 83.69 99 HIS A O 1
ATOM 810 N N . THR A 1 100 ? -15.272 -6.106 -3.255 1.00 85.88 100 THR A N 1
ATOM 811 C CA . THR A 1 100 ? -16.592 -6.366 -3.864 1.00 85.88 100 THR A CA 1
ATOM 812 C C . THR A 1 100 ? -17.052 -5.280 -4.832 1.00 85.88 100 THR A C 1
ATOM 814 O O . THR A 1 100 ? -17.734 -5.582 -5.803 1.00 85.88 100 THR A O 1
ATOM 817 N N . THR A 1 101 ? -16.728 -4.012 -4.561 1.00 87.75 101 THR A N 1
ATOM 818 C CA . THR A 1 101 ? -17.256 -2.866 -5.337 1.00 87.75 101 THR A CA 1
ATOM 819 C C . THR A 1 101 ? -16.193 -2.157 -6.169 1.00 87.75 101 THR A C 1
ATOM 821 O O . THR A 1 101 ? -16.529 -1.321 -6.996 1.00 87.75 101 THR A O 1
ATOM 824 N N . GLY A 1 102 ? -14.909 -2.429 -5.926 1.00 86.19 102 GLY A N 1
ATOM 825 C CA . GLY A 1 102 ? -13.787 -1.693 -6.512 1.00 86.19 102 GLY A CA 1
ATOM 826 C C . GLY A 1 102 ? -13.601 -0.280 -5.949 1.00 86.19 102 GLY A C 1
ATOM 827 O O . GLY A 1 102 ? -12.606 0.370 -6.257 1.00 86.19 102 GLY A O 1
ATOM 828 N N . ASN A 1 103 ? -14.515 0.197 -5.095 1.00 91.56 103 ASN A N 1
ATOM 829 C CA . ASN A 1 103 ? -14.467 1.551 -4.555 1.00 91.56 103 ASN A CA 1
ATOM 830 C C . ASN A 1 103 ? -13.221 1.757 -3.695 1.00 91.56 103 ASN A C 1
ATOM 832 O O . ASN A 1 103 ? -12.977 1.010 -2.742 1.00 91.56 103 ASN A O 1
ATOM 836 N N . ILE A 1 104 ? -12.467 2.807 -4.009 1.00 95.44 104 ILE A N 1
ATOM 837 C CA . ILE A 1 104 ? -11.291 3.207 -3.242 1.00 95.44 104 ILE A CA 1
ATOM 838 C C . ILE A 1 104 ? -11.745 3.768 -1.898 1.00 95.44 104 ILE A C 1
ATOM 840 O O . ILE A 1 104 ? -12.543 4.702 -1.837 1.00 95.44 104 ILE A O 1
ATOM 844 N N . ARG A 1 105 ? -11.216 3.191 -0.819 1.00 95.31 105 ARG A N 1
ATOM 845 C CA . ARG A 1 105 ? -11.480 3.614 0.561 1.00 95.31 105 ARG A CA 1
ATOM 846 C C . ARG A 1 105 ? -10.492 4.688 1.010 1.00 95.31 105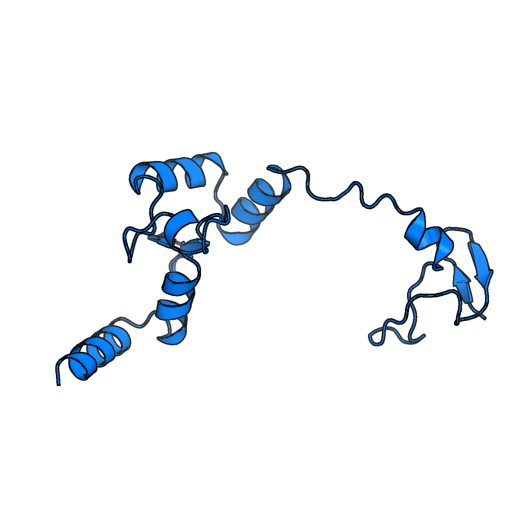 ARG A C 1
ATOM 848 O O . ARG A 1 105 ? -10.865 5.586 1.756 1.00 95.31 105 ARG A O 1
ATOM 855 N N . GLY A 1 106 ? -9.246 4.609 0.543 1.00 96.56 106 GLY A N 1
ATOM 856 C CA . GLY A 1 106 ? -8.207 5.584 0.857 1.00 96.56 106 GLY A CA 1
ATOM 857 C C . GLY A 1 106 ? -6.801 5.052 0.616 1.00 96.56 106 GLY A C 1
ATOM 858 O O . GLY A 1 106 ? -6.596 4.050 -0.068 1.00 96.56 106 GLY A O 1
ATOM 859 N N . LEU A 1 107 ? -5.814 5.739 1.188 1.00 97.38 107 LEU A N 1
ATOM 860 C CA . LEU A 1 107 ? -4.412 5.345 1.124 1.00 97.38 107 LEU A CA 1
ATOM 861 C C . LEU A 1 107 ? -3.894 4.870 2.482 1.00 97.38 107 LEU A C 1
ATOM 863 O O . LEU A 1 107 ? -3.974 5.587 3.485 1.00 97.38 107 LEU A O 1
ATOM 867 N N . LEU A 1 108 ? -3.290 3.685 2.505 1.00 96.81 108 LEU A N 1
ATOM 868 C CA . LEU A 1 108 ? -2.800 3.033 3.717 1.00 96.81 108 LEU A CA 1
ATOM 869 C C . LEU A 1 108 ? -1.295 2.784 3.664 1.00 96.81 108 LEU A C 1
ATOM 871 O O . LEU A 1 108 ? -0.699 2.584 2.610 1.00 96.81 108 LEU A O 1
ATOM 875 N N . CYS A 1 109 ? -0.640 2.767 4.824 1.00 94.94 109 CYS A N 1
ATOM 876 C CA . CYS A 1 109 ? 0.722 2.245 4.895 1.00 94.94 109 CYS A CA 1
ATOM 877 C C . CYS A 1 109 ? 0.711 0.714 4.750 1.00 94.94 109 CYS A C 1
ATOM 879 O O . CYS A 1 109 ? -0.270 0.066 5.110 1.00 94.94 109 CYS A O 1
ATOM 881 N N . ASP A 1 110 ? 1.829 0.139 4.305 1.00 92.44 110 ASP A N 1
ATOM 882 C CA . ASP A 1 110 ? 1.990 -1.307 4.080 1.00 92.44 110 ASP A CA 1
ATOM 883 C C . ASP A 1 110 ? 1.545 -2.162 5.277 1.00 92.44 110 ASP A C 1
ATOM 885 O O . ASP A 1 110 ? 0.818 -3.137 5.116 1.00 92.44 110 ASP A O 1
ATOM 889 N N . THR A 1 111 ? 1.921 -1.750 6.494 1.00 93.25 111 THR A N 1
ATOM 890 C CA . THR A 1 111 ? 1.554 -2.458 7.725 1.00 93.25 111 THR A CA 1
ATOM 891 C C . THR A 1 111 ? 0.050 -2.447 7.972 1.00 93.25 111 THR A C 1
ATOM 893 O O . THR A 1 111 ? -0.506 -3.480 8.315 1.00 93.25 111 THR A O 1
ATOM 896 N N . CYS A 1 112 ? -0.604 -1.291 7.825 1.00 95.19 112 CYS A N 1
ATOM 897 C CA . CYS A 1 112 ? -2.042 -1.180 8.067 1.00 95.19 112 CYS A CA 1
ATOM 898 C C . CYS A 1 112 ? -2.827 -1.938 6.998 1.00 95.19 112 CYS A C 1
ATOM 900 O O . CYS A 1 112 ? -3.721 -2.693 7.350 1.00 95.19 112 CYS A O 1
ATOM 902 N N . ASN A 1 113 ? -2.440 -1.792 5.726 1.00 95.31 113 ASN A N 1
ATOM 903 C CA . ASN A 1 113 ? -3.075 -2.481 4.604 1.00 95.31 113 ASN A CA 1
ATOM 904 C C . ASN A 1 113 ? -2.998 -4.003 4.757 1.00 95.31 113 ASN A C 1
ATOM 906 O O . ASN A 1 113 ? -3.981 -4.709 4.588 1.00 95.31 113 ASN A O 1
ATOM 910 N N . ARG A 1 114 ? -1.821 -4.525 5.117 1.00 93.56 114 ARG A N 1
ATOM 911 C CA . ARG A 1 114 ? -1.667 -5.954 5.403 1.00 93.56 114 ARG A CA 1
ATOM 912 C C . ARG A 1 114 ? -2.405 -6.373 6.669 1.00 93.56 114 ARG A C 1
ATOM 914 O O . ARG A 1 114 ? -2.937 -7.468 6.701 1.00 93.56 114 ARG A O 1
ATOM 921 N N . GLY A 1 115 ? -2.413 -5.532 7.700 1.00 94.69 115 GLY A N 1
ATOM 922 C CA . GLY A 1 115 ? -3.080 -5.823 8.966 1.00 94.69 115 GLY A CA 1
ATOM 923 C C . GLY A 1 115 ? -4.577 -6.069 8.798 1.00 94.69 115 GLY A C 1
ATOM 924 O O . GLY A 1 115 ? -5.073 -7.061 9.314 1.00 94.69 115 GLY A O 1
ATOM 925 N N . ILE A 1 116 ? -5.273 -5.216 8.036 1.00 94.56 116 ILE A N 1
ATOM 926 C CA . ILE A 1 116 ? -6.704 -5.417 7.751 1.00 94.56 116 ILE A CA 1
ATOM 927 C C . ILE A 1 116 ? -6.946 -6.622 6.833 1.00 94.56 116 ILE A C 1
ATOM 929 O O . ILE A 1 116 ? -7.845 -7.411 7.106 1.00 94.56 116 ILE A O 1
ATOM 933 N N . GLY A 1 117 ? -6.077 -6.845 5.839 1.00 93.38 117 GLY A N 1
ATOM 934 C CA . GLY A 1 117 ? -6.183 -8.003 4.949 1.00 93.38 117 GLY A CA 1
ATOM 935 C C . GLY A 1 117 ? -5.916 -9.344 5.644 1.00 93.38 117 GLY A C 1
ATOM 936 O O . GLY A 1 117 ? -6.483 -10.353 5.253 1.00 93.38 117 GLY A O 1
ATOM 937 N N . LEU A 1 118 ? -5.097 -9.375 6.703 1.00 95.00 118 LEU A N 1
ATOM 938 C CA . LEU A 1 118 ? -4.902 -10.569 7.546 1.00 95.00 118 LEU A CA 1
ATOM 939 C C . LEU A 1 118 ? -6.132 -10.911 8.396 1.00 95.00 118 LEU A C 1
ATOM 941 O O . LEU A 1 118 ? -6.210 -12.010 8.936 1.00 95.00 118 LEU A O 1
ATOM 945 N N . LEU A 1 119 ? -7.059 -9.966 8.535 1.00 95.00 119 LEU A N 1
ATOM 946 C CA . LEU A 1 119 ? -8.355 -10.150 9.179 1.00 95.00 119 LEU A CA 1
ATOM 947 C C . LEU A 1 119 ? -9.478 -10.176 8.126 1.00 95.00 119 LEU A C 1
ATOM 949 O O . LEU A 1 119 ? -10.609 -9.793 8.422 1.00 95.00 119 LEU A O 1
ATOM 953 N N . ASP A 1 120 ? -9.145 -10.590 6.896 1.00 91.00 120 ASP A N 1
ATOM 954 C CA . ASP A 1 120 ? -10.040 -10.757 5.742 1.00 91.00 120 ASP A CA 1
ATOM 955 C C . ASP A 1 120 ? -10.898 -9.527 5.408 1.00 91.00 120 ASP A C 1
ATOM 957 O O . ASP A 1 120 ? -12.004 -9.648 4.879 1.00 91.00 120 ASP A O 1
ATOM 961 N N . ASP A 1 121 ? -10.427 -8.324 5.758 1.00 89.81 121 ASP A N 1
ATOM 962 C CA . ASP A 1 121 ? -11.204 -7.083 5.661 1.00 89.81 121 ASP A CA 1
ATOM 963 C C . ASP A 1 121 ? -12.599 -7.192 6.322 1.00 89.81 121 ASP A C 1
ATOM 965 O O . ASP A 1 121 ? -13.544 -6.476 5.966 1.00 89.81 121 ASP A O 1
ATOM 969 N N . ASN A 1 122 ? -12.733 -8.098 7.298 1.00 92.62 122 ASN A N 1
ATOM 970 C CA . ASN A 1 122 ? -13.988 -8.464 7.931 1.00 92.62 122 ASN A CA 1
ATOM 971 C C . ASN A 1 122 ? -14.213 -7.617 9.190 1.00 92.62 122 ASN A C 1
ATOM 973 O O . ASN A 1 122 ? -13.485 -7.706 10.180 1.00 92.62 122 ASN A O 1
ATOM 977 N N . LYS A 1 123 ? -15.271 -6.798 9.163 1.00 93.06 123 LYS A N 1
ATOM 978 C CA . LYS A 1 123 ? -15.626 -5.887 10.263 1.00 93.06 123 LYS A CA 1
ATOM 979 C C . LYS A 1 123 ? -15.916 -6.616 11.576 1.00 93.06 123 LYS A C 1
ATOM 981 O O . LYS A 1 123 ? -15.555 -6.113 12.634 1.00 93.06 123 LYS A O 1
ATOM 986 N N . GLU A 1 124 ? -16.562 -7.776 11.516 1.00 96.31 124 GLU A N 1
ATOM 987 C CA . GLU A 1 124 ? -16.880 -8.581 12.696 1.00 96.31 124 GLU A CA 1
ATOM 988 C C . GLU A 1 124 ? -15.603 -9.155 13.317 1.00 96.31 124 GLU A C 1
ATOM 990 O O . GLU A 1 124 ? -15.386 -9.021 14.520 1.00 96.31 124 GLU A O 1
ATOM 995 N N . LEU A 1 125 ? -14.698 -9.691 12.492 1.00 96.31 125 LEU A N 1
ATOM 996 C CA . LEU A 1 125 ? -13.413 -10.208 12.961 1.00 96.31 125 LEU A CA 1
ATOM 997 C C . LEU A 1 125 ? -12.526 -9.100 13.551 1.00 96.31 125 LEU A C 1
ATOM 999 O O . 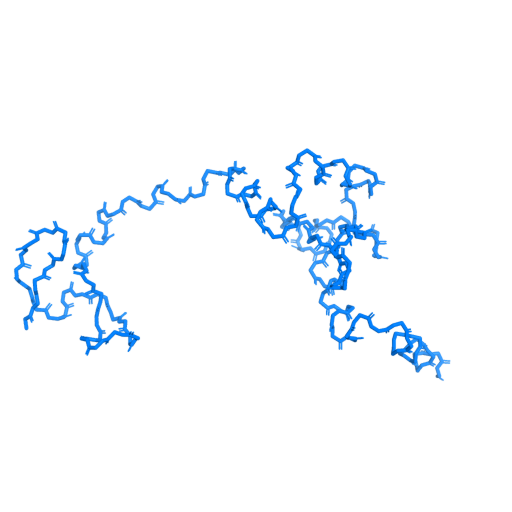LEU A 1 125 ? -11.899 -9.298 14.592 1.00 96.31 125 LEU A O 1
ATOM 1003 N N . LEU A 1 126 ? -12.520 -7.914 12.936 1.00 95.50 126 LEU A N 1
ATOM 1004 C CA . LEU A 1 126 ? -11.839 -6.730 13.466 1.00 95.50 126 LEU A CA 1
ATOM 1005 C C . LEU A 1 126 ? -12.397 -6.310 14.835 1.00 95.50 126 LEU A C 1
ATOM 1007 O O . LEU A 1 126 ? -11.623 -6.022 15.749 1.00 95.50 126 LEU A O 1
ATOM 1011 N N . ASN A 1 127 ? -13.723 -6.316 15.000 1.00 96.50 127 ASN A N 1
ATOM 1012 C CA . ASN A 1 127 ? -14.362 -6.025 16.285 1.00 96.50 127 ASN A CA 1
ATOM 1013 C C . ASN A 1 127 ? -14.013 -7.077 17.343 1.00 96.50 127 ASN A C 1
ATOM 1015 O O . ASN A 1 127 ? -13.690 -6.724 18.475 1.00 96.50 127 ASN A O 1
ATOM 1019 N N . ASN A 1 128 ? -14.000 -8.360 16.979 1.00 96.69 128 ASN A N 1
ATOM 1020 C CA . ASN A 1 128 ? -13.596 -9.433 17.885 1.00 96.69 128 ASN A CA 1
ATOM 1021 C C . ASN A 1 128 ? -12.132 -9.287 18.328 1.00 96.69 128 ASN A C 1
ATOM 1023 O O . ASN A 1 128 ? -11.829 -9.465 19.508 1.00 96.69 128 ASN A O 1
ATOM 1027 N N . ALA A 1 129 ? -11.230 -8.904 17.418 1.00 96.31 129 ALA A N 1
ATOM 1028 C CA . ALA A 1 129 ? -9.836 -8.613 17.752 1.00 96.31 129 ALA A CA 1
ATOM 1029 C C . ALA A 1 129 ? -9.711 -7.424 18.725 1.00 96.31 129 ALA A C 1
ATOM 1031 O O . ALA A 1 129 ? -8.929 -7.488 19.674 1.00 96.31 129 ALA A O 1
ATOM 1032 N N . LEU A 1 130 ? -10.509 -6.365 18.541 1.00 96.12 130 LEU A N 1
ATOM 1033 C CA . LEU A 1 130 ? -10.560 -5.225 19.463 1.00 96.12 130 LEU A CA 1
ATOM 1034 C C . LEU A 1 130 ? -11.065 -5.630 20.858 1.00 96.12 130 LEU A C 1
ATOM 1036 O O . LEU A 1 130 ? -10.463 -5.255 21.866 1.00 96.12 130 LEU A O 1
ATOM 1040 N N . LEU A 1 131 ? -12.146 -6.415 20.917 1.00 97.31 131 LEU A N 1
ATOM 1041 C CA . LEU A 1 131 ? -12.693 -6.938 22.171 1.00 97.31 131 LEU A CA 1
ATOM 1042 C C . LEU A 1 131 ? -11.683 -7.835 22.895 1.00 97.31 131 LEU A C 1
ATOM 1044 O O . LEU A 1 131 ? -11.571 -7.760 24.113 1.00 97.31 131 LEU A O 1
ATOM 1048 N N . TYR A 1 132 ? -10.927 -8.655 22.161 1.00 97.25 132 TYR A N 1
ATOM 1049 C CA . TYR A 1 132 ? -9.878 -9.501 22.730 1.00 97.25 132 TYR A CA 1
ATOM 1050 C C . TYR A 1 132 ? -8.757 -8.686 23.390 1.00 97.25 132 TYR A C 1
ATOM 1052 O O . TYR A 1 132 ? -8.326 -9.041 24.481 1.00 97.25 132 TYR A O 1
ATOM 1060 N N . LEU A 1 133 ? -8.316 -7.585 22.768 1.00 96.06 133 LEU A N 1
ATOM 1061 C CA . LEU A 1 133 ? -7.290 -6.691 23.333 1.00 96.06 133 LEU A CA 1
ATOM 1062 C C . LEU A 1 133 ? -7.756 -5.923 24.577 1.00 96.06 133 LEU A C 1
ATOM 1064 O O . LEU A 1 133 ? -6.925 -5.350 25.275 1.00 96.06 133 LEU A O 1
ATOM 1068 N N . SER A 1 134 ? -9.066 -5.875 24.817 1.00 94.75 134 SER A N 1
ATOM 1069 C CA . SER A 1 134 ? -9.681 -5.162 25.942 1.00 94.75 134 SER A CA 1
ATOM 1070 C C . SER A 1 134 ? -9.963 -6.077 27.144 1.00 94.75 134 SER A C 1
ATOM 1072 O O . SER A 1 134 ? -10.680 -5.671 28.057 1.00 94.75 134 SER A O 1
ATOM 1074 N N . ARG A 1 135 ? -9.454 -7.313 27.118 1.00 90.44 135 ARG A N 1
ATOM 1075 C CA . ARG A 1 135 ? -9.485 -8.273 28.229 1.00 90.44 135 ARG A CA 1
ATOM 1076 C C . ARG A 1 135 ? -8.242 -8.116 29.091 1.00 90.44 135 ARG A C 1
ATOM 1078 O O . ARG A 1 135 ? -8.396 -8.234 30.323 1.00 90.44 135 ARG A O 1
#

Foldseek 3Di:
DAQAPQPRDDDDQVQFDADCVDPSRGDSHGPVRVVPPPPVVPDPDQPVVQVCCCVPQVDGPVVLVVLCVVLVCAAPPPSHHLCRVVVNDDDHFDFDADPVPSHTPGTHHPCVNVVCVVQVVDPVSVVVVVVVVVD